Protein AF-A0A382VTR7-F1 (afdb_monomer)

Sequence (165 aa):
LFFISILLITTNLAAFGAEQSARDVGFVNKYMVNTDGRSFEIVIAANFLVSSMTFSANDKMLKFNIETGLEKENITEIIIPRDLIDGEFTVLLDNEETSYKLSSTAKTSVISMMFDGKGKHTLDIVATKYLEIASEKPSGGGCLIATAAFGSEIAPQIQFLREIR

Secondary structure (DSSP, 8-state):
-----------------S---GGGSSEEEEEEEEETTEEEEEEEEESSEEEEEEEETTTTEEEEEEEE--SS-EEEEEEEETTTEEEEEEEEETTEE---EEEE-SSEEEEEEEE---EEEEEEEEEEEE---------S-------------------------

Radius of gyration: 31.74 Å; Cα contacts (8 Å, |Δi|>4): 271; chains: 1; bounding box: 36×53×139 Å

Foldseek 3Di:
DDDDDDDDPPDPPPPPDDDCDLQNADDKDWDWDQDQNDTWIKIKRWNWDFPDWDADLVQQKIKTKTFFDAQFWTKMKIKGFVLFADDDKFKDKQNHTDDWDWDDDPTIIITIDTDGDGGIIMIMIGGPDGNHPPPPPVPPDDDDPPPPPPPDDDDDPPPPDDDDD

Mean predicted aligned error: 14.76 Å

Solvent-accessible surface area (backbone atoms only — not comparable to full-atom values): 10381 Å² total; per-residue (Å²): 139,87,86,82,84,82,82,81,79,78,76,79,73,75,84,83,74,73,81,81,49,35,83,81,59,53,48,76,48,77,45,80,48,75,54,85,95,40,77,43,71,34,39,39,20,16,63,42,49,73,78,46,76,49,78,37,76,92,68,25,26,41,40,33,40,33,40,36,85,40,66,54,78,42,36,36,31,37,42,39,45,41,73,50,43,35,83,56,76,48,42,23,52,74,85,40,82,53,78,70,48,80,47,74,60,100,56,35,39,36,44,36,39,66,47,66,53,60,43,80,47,40,43,36,42,31,32,75,32,56,55,72,69,82,67,79,67,76,72,90,79,77,91,74,81,81,81,77,84,82,83,72,90,81,85,86,90,83,78,94,76,76,87,84,134

Nearest PDB structures (foldseek):
  7u0v-assembly1_A  TM=6.063E-01  e=5.450E-02  Myxoma virus (strain Lausanne)
  6kka-assembly2_B  TM=5.099E-01  e=9.823E+00  Bacillus sp. 41M-1
  7bfi-assembly1_B  TM=3.130E-01  e=1.284E+00  Canis lupus familiaris
  3zha-assembly1_B  TM=3.142E-01  e=4.897E+00  Canis lupus familiaris
  3zha-assembly3_D  TM=3.129E-01  e=4.399E+00  Canis lupus familiaris

Organism: NCBI:txid408172

pLDDT: mean 81.12, std 21.21, range [41.38, 98.75]

Structure (mmCIF, N/CA/C/O backbone):
data_AF-A0A382VTR7-F1
#
_entry.id   AF-A0A382VTR7-F1
#
loop_
_atom_site.group_PDB
_atom_site.id
_atom_site.type_symbol
_atom_site.label_atom_id
_atom_site.label_alt_id
_atom_site.label_comp_id
_atom_site.label_asym_id
_atom_site.label_entity_id
_atom_site.label_seq_id
_atom_site.pdbx_PDB_ins_code
_atom_site.Cartn_x
_atom_site.Cartn_y
_atom_site.Cartn_z
_atom_site.occupancy
_atom_site.B_iso_or_equiv
_atom_site.auth_seq_id
_atom_site.auth_comp_id
_atom_site.auth_asym_id
_atom_site.auth_atom_id
_atom_site.pdbx_PDB_model_num
ATOM 1 N N . LEU A 1 1 ? 18.776 -12.153 70.804 1.00 41.69 1 LEU A N 1
ATOM 2 C CA . LEU A 1 1 ? 18.984 -12.145 69.338 1.00 41.69 1 LEU A CA 1
ATOM 3 C C . LEU A 1 1 ? 17.612 -12.170 68.674 1.00 41.69 1 LEU A C 1
ATOM 5 O O . LEU A 1 1 ? 16.945 -13.189 68.767 1.00 41.69 1 LEU A O 1
ATOM 9 N N . PHE A 1 2 ? 17.161 -11.058 68.095 1.00 41.38 2 PHE A N 1
ATOM 10 C CA . PHE A 1 2 ? 15.902 -10.989 67.343 1.00 41.38 2 PHE A CA 1
ATOM 11 C C . PHE A 1 2 ? 16.259 -10.998 65.851 1.00 41.38 2 PHE A C 1
ATOM 13 O O . PHE A 1 2 ? 16.898 -10.064 65.375 1.00 41.38 2 PHE A O 1
ATOM 20 N N . PHE A 1 3 ? 15.923 -12.073 65.136 1.00 45.38 3 PHE A N 1
ATOM 21 C CA . PHE A 1 3 ? 16.103 -12.158 63.685 1.00 45.38 3 PHE A CA 1
ATOM 22 C C . PHE A 1 3 ? 14.881 -11.532 63.005 1.00 45.38 3 PHE A C 1
ATOM 24 O O . PHE A 1 3 ? 13.780 -12.072 63.080 1.00 45.38 3 PHE A O 1
ATOM 31 N N . ILE A 1 4 ? 15.070 -10.380 62.361 1.00 52.94 4 ILE A N 1
ATOM 32 C CA . ILE A 1 4 ? 14.069 -9.760 61.489 1.00 52.94 4 ILE A CA 1
ATOM 33 C C . ILE A 1 4 ? 14.239 -10.378 60.100 1.00 52.94 4 ILE A C 1
ATOM 35 O O . ILE A 1 4 ? 15.285 -10.227 59.472 1.00 52.94 4 ILE A O 1
ATOM 39 N N . SER A 1 5 ? 13.220 -11.099 59.634 1.00 50.38 5 SER A N 1
ATOM 40 C CA . SER A 1 5 ? 13.144 -11.609 58.265 1.00 50.38 5 SER A CA 1
ATOM 41 C C . SER A 1 5 ? 12.528 -10.524 57.378 1.00 50.38 5 SER A C 1
ATOM 43 O O . SER A 1 5 ? 11.369 -10.157 57.564 1.00 50.38 5 SER A O 1
ATOM 45 N N . ILE A 1 6 ? 13.317 -9.961 56.459 1.00 56.44 6 ILE A N 1
ATOM 46 C CA . ILE A 1 6 ? 12.852 -8.990 55.460 1.00 56.44 6 ILE A CA 1
ATOM 47 C C . ILE A 1 6 ? 12.430 -9.776 54.218 1.00 56.44 6 ILE A C 1
ATOM 49 O O . ILE A 1 6 ? 13.265 -10.349 53.519 1.00 56.44 6 ILE A O 1
ATOM 53 N N . LEU A 1 7 ? 11.122 -9.813 53.961 1.00 48.59 7 LEU A N 1
ATOM 54 C CA . LEU A 1 7 ? 10.535 -10.394 52.759 1.00 48.59 7 LEU A CA 1
ATOM 55 C C . LEU A 1 7 ? 10.681 -9.391 51.603 1.00 48.59 7 LEU A C 1
ATOM 57 O O . LEU A 1 7 ? 10.010 -8.360 51.573 1.00 48.59 7 LEU A O 1
ATOM 61 N N . LEU A 1 8 ? 11.582 -9.681 50.664 1.00 42.59 8 LEU A N 1
ATOM 62 C CA . LEU A 1 8 ? 11.778 -8.895 49.448 1.00 42.59 8 LEU A CA 1
ATOM 63 C C . LEU A 1 8 ? 10.642 -9.217 48.460 1.00 42.59 8 LEU A C 1
ATOM 65 O O . LEU A 1 8 ? 10.633 -10.277 47.837 1.00 42.59 8 LEU A O 1
ATOM 69 N N . ILE A 1 9 ? 9.662 -8.323 48.328 1.00 52.88 9 ILE A N 1
ATOM 70 C CA . ILE A 1 9 ? 8.618 -8.435 47.304 1.00 52.88 9 ILE A CA 1
ATOM 71 C C . ILE A 1 9 ? 9.225 -7.932 45.993 1.00 52.88 9 ILE A C 1
ATOM 73 O O . ILE A 1 9 ? 9.334 -6.729 45.768 1.00 52.88 9 ILE A O 1
ATOM 77 N N . THR A 1 10 ? 9.648 -8.850 45.127 1.00 46.75 10 THR 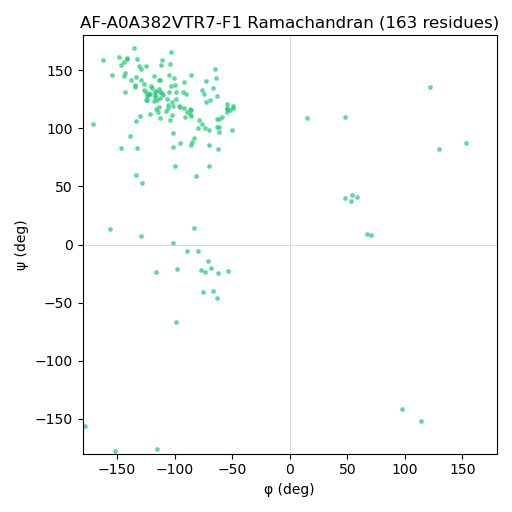A N 1
ATOM 78 C CA . THR A 1 10 ? 10.018 -8.512 43.752 1.00 46.75 10 THR A CA 1
ATOM 79 C C . THR A 1 10 ? 8.730 -8.241 42.983 1.00 46.75 10 THR A C 1
ATOM 81 O O . THR A 1 10 ? 8.024 -9.169 42.583 1.00 46.75 10 THR A O 1
ATOM 84 N N . THR A 1 11 ? 8.380 -6.973 42.790 1.00 49.09 11 THR A N 1
ATOM 85 C CA . THR A 1 11 ? 7.379 -6.613 41.787 1.00 49.09 11 THR A CA 1
ATOM 86 C C . THR A 1 11 ? 7.955 -7.010 40.434 1.00 49.09 11 THR A C 1
ATOM 88 O O . THR A 1 11 ? 8.913 -6.396 39.964 1.00 49.09 11 THR A O 1
ATOM 91 N N . ASN A 1 12 ? 7.407 -8.064 39.831 1.00 44.97 12 ASN A N 1
ATOM 92 C CA . ASN A 1 12 ? 7.598 -8.332 38.414 1.00 44.97 12 ASN A CA 1
ATOM 93 C C . ASN A 1 12 ? 7.013 -7.130 37.673 1.00 44.97 12 ASN A C 1
ATOM 95 O O . ASN A 1 12 ? 5.799 -7.018 37.511 1.00 44.97 12 ASN A O 1
ATOM 99 N N . LEU A 1 13 ? 7.883 -6.190 37.310 1.00 42.09 13 LEU A N 1
ATOM 100 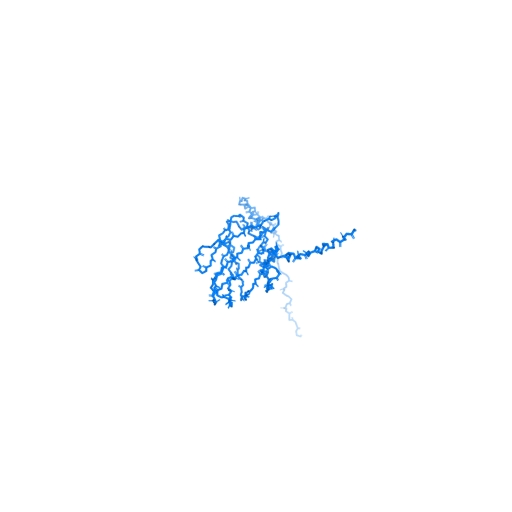C CA . LEU A 1 13 ? 7.562 -5.125 36.383 1.00 42.09 13 LEU A CA 1
ATOM 101 C C . LEU A 1 13 ? 7.249 -5.848 35.077 1.00 42.09 13 LEU A C 1
ATOM 103 O O . LEU A 1 13 ? 8.153 -6.368 34.424 1.00 42.09 13 LEU A O 1
ATOM 107 N N . ALA A 1 14 ? 5.960 -6.005 34.776 1.00 41.97 14 ALA A N 1
ATOM 108 C CA . ALA A 1 14 ? 5.533 -6.568 33.514 1.00 41.97 14 ALA A CA 1
ATOM 109 C C . ALA A 1 14 ? 6.251 -5.769 32.426 1.00 41.97 14 ALA A C 1
ATOM 111 O O . ALA A 1 14 ? 6.084 -4.552 32.332 1.00 41.97 14 ALA A O 1
ATOM 112 N N . ALA A 1 15 ? 7.120 -6.449 31.683 1.00 45.41 15 ALA A N 1
ATOM 113 C CA . ALA A 1 15 ? 7.875 -5.888 30.581 1.00 45.41 15 ALA A CA 1
ATOM 114 C C . ALA A 1 15 ? 6.913 -5.602 29.415 1.00 45.41 15 ALA A C 1
ATOM 116 O O . ALA A 1 15 ? 6.946 -6.259 28.382 1.00 45.41 15 ALA A O 1
ATOM 117 N N . PHE A 1 16 ? 6.011 -4.641 29.600 1.00 48.44 16 PHE A N 1
ATOM 118 C CA . PHE A 1 16 ? 5.237 -4.016 28.539 1.00 48.44 16 PHE A CA 1
ATOM 119 C C . PHE A 1 16 ? 6.094 -2.889 27.973 1.00 48.44 16 PHE A C 1
ATOM 121 O O . PHE A 1 16 ? 6.045 -1.751 28.430 1.00 48.44 16 PHE A O 1
ATOM 128 N N . GLY A 1 17 ? 6.961 -3.248 27.033 1.00 44.38 17 GLY A N 1
ATOM 129 C CA . GLY A 1 17 ? 7.864 -2.303 26.380 1.00 44.38 17 GLY A CA 1
ATOM 130 C C . GLY A 1 17 ? 8.346 -2.748 25.004 1.00 44.38 17 GLY A C 1
ATOM 131 O O . GLY A 1 17 ? 9.296 -2.169 24.490 1.00 44.38 17 GLY A O 1
ATOM 132 N N . ALA A 1 18 ? 7.730 -3.769 24.405 1.00 41.91 18 ALA A N 1
ATOM 133 C CA . ALA A 1 18 ? 7.912 -4.026 22.984 1.00 41.91 18 ALA A CA 1
ATOM 134 C C . ALA A 1 18 ? 6.843 -3.215 22.246 1.00 41.91 18 ALA A C 1
ATOM 136 O O . ALA A 1 18 ? 5.655 -3.467 22.443 1.00 41.91 18 ALA A O 1
ATOM 137 N N . GLU A 1 19 ? 7.251 -2.216 21.454 1.00 47.41 19 GLU A N 1
ATOM 138 C CA . GLU A 1 19 ? 6.356 -1.604 20.469 1.00 47.41 19 GLU A CA 1
ATOM 139 C C . GLU A 1 19 ? 5.708 -2.744 19.674 1.00 47.41 19 GLU A C 1
ATOM 141 O O . GLU A 1 19 ? 6.406 -3.548 19.053 1.00 47.41 19 GLU A O 1
ATOM 146 N N . GLN A 1 20 ? 4.383 -2.862 19.751 1.00 45.34 20 GLN A N 1
ATOM 147 C CA . GLN A 1 20 ? 3.645 -3.842 18.967 1.00 45.34 20 GLN A CA 1
ATOM 148 C C . GLN A 1 20 ? 3.892 -3.513 17.491 1.00 45.34 20 GLN A C 1
ATOM 150 O O . GLN A 1 20 ? 3.433 -2.490 16.984 1.00 45.34 20 GLN A O 1
ATOM 155 N N . SER A 1 21 ? 4.680 -4.341 16.804 1.00 51.53 21 SER A N 1
ATOM 156 C CA . SER A 1 21 ? 4.840 -4.226 15.356 1.00 51.53 21 SER A CA 1
ATOM 157 C C . SER A 1 21 ? 3.487 -4.500 14.707 1.00 51.53 21 SER A C 1
ATOM 159 O O . SER A 1 21 ? 2.766 -5.397 15.146 1.00 51.53 21 SER A O 1
ATOM 161 N N . ALA A 1 22 ? 3.158 -3.794 13.621 1.00 52.81 22 ALA A N 1
ATOM 162 C CA . ALA A 1 22 ? 1.954 -4.071 12.833 1.00 52.81 22 ALA A CA 1
ATOM 163 C C . ALA A 1 22 ? 1.871 -5.551 12.381 1.00 52.81 22 ALA A C 1
ATOM 165 O O . ALA A 1 22 ? 0.787 -6.078 12.135 1.00 52.81 22 ALA A O 1
ATOM 166 N N . ARG A 1 23 ? 3.021 -6.245 12.316 1.00 51.09 23 ARG A N 1
ATOM 167 C CA . ARG A 1 23 ? 3.120 -7.683 12.017 1.00 51.09 23 ARG A CA 1
ATOM 168 C C . ARG A 1 23 ? 2.568 -8.598 13.108 1.00 51.09 23 ARG A C 1
ATOM 170 O O . ARG A 1 23 ? 2.261 -9.743 12.801 1.00 51.09 23 ARG A O 1
ATOM 177 N N . ASP A 1 24 ? 2.446 -8.106 14.337 1.00 59.59 24 ASP A N 1
ATOM 178 C CA . ASP A 1 24 ? 2.006 -8.867 15.514 1.00 59.59 24 ASP A CA 1
ATOM 179 C C . ASP A 1 24 ? 0.532 -8.588 15.885 1.00 59.59 24 ASP A C 1
ATOM 181 O O . ASP A 1 24 ? 0.028 -9.125 16.870 1.00 59.59 24 ASP A O 1
ATOM 185 N N . VAL A 1 25 ? -0.175 -7.741 15.114 1.00 54.75 25 VAL A N 1
ATOM 186 C CA . VAL A 1 25 ? -1.490 -7.174 15.499 1.00 54.75 25 VAL A CA 1
ATOM 187 C C . VAL A 1 25 ? -2.614 -7.306 14.460 1.00 54.75 25 VAL A C 1
ATOM 189 O O . VAL A 1 25 ? -3.687 -6.746 14.687 1.00 54.75 25 VAL A O 1
ATOM 192 N N . GLY A 1 26 ? -2.453 -8.026 13.337 1.00 70.06 26 GLY A N 1
ATOM 193 C CA . GLY A 1 26 ? -3.554 -8.067 12.360 1.00 70.06 26 GLY A CA 1
ATOM 194 C C . GLY A 1 26 ? -3.429 -8.922 11.094 1.00 70.06 26 GLY A C 1
ATOM 195 O O . GLY A 1 26 ? -2.729 -9.932 11.045 1.00 70.06 26 GLY A O 1
ATOM 196 N N . PHE A 1 27 ? -4.198 -8.521 10.076 1.00 86.06 27 PHE A N 1
ATOM 197 C CA . PHE A 1 27 ? -4.306 -9.151 8.762 1.00 86.06 27 PHE A CA 1
ATOM 198 C C . PHE A 1 27 ? -3.063 -8.866 7.920 1.00 86.06 27 PHE A C 1
ATOM 200 O O . PHE A 1 27 ? -2.681 -7.711 7.731 1.00 86.06 27 PHE A O 1
ATOM 207 N N . VAL A 1 28 ? -2.473 -9.915 7.348 1.00 94.62 28 VAL A N 1
ATOM 208 C CA . VAL A 1 28 ? -1.363 -9.798 6.396 1.00 94.62 28 VAL A CA 1
ATOM 209 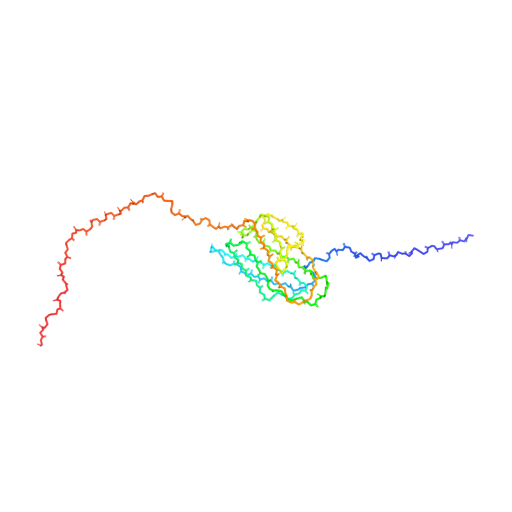C C . VAL A 1 28 ? -1.881 -10.085 4.992 1.00 94.62 28 VAL A C 1
ATOM 211 O O . VAL A 1 28 ? -2.321 -11.198 4.708 1.00 94.62 28 VAL A O 1
ATOM 214 N N . ASN A 1 29 ? -1.798 -9.096 4.106 1.00 94.81 29 ASN A N 1
ATOM 215 C CA . ASN A 1 29 ? -2.159 -9.226 2.698 1.00 94.81 29 ASN A CA 1
ATOM 216 C C . ASN A 1 29 ? -0.908 -9.098 1.824 1.00 94.81 29 ASN A C 1
ATOM 218 O O . ASN A 1 29 ? -0.012 -8.297 2.099 1.00 94.81 29 ASN A O 1
ATOM 222 N N . LYS A 1 30 ? -0.854 -9.904 0.764 1.00 97.50 30 LYS A N 1
ATOM 223 C CA . LYS A 1 30 ? 0.233 -9.934 -0.217 1.00 97.50 30 LYS A CA 1
ATOM 224 C C . LYS A 1 30 ? -0.340 -9.632 -1.591 1.00 97.50 30 LYS A C 1
ATOM 226 O O . LYS A 1 30 ? -1.306 -10.273 -2.002 1.00 97.50 30 LYS A O 1
ATOM 231 N N . TYR A 1 31 ? 0.269 -8.695 -2.303 1.00 97.75 31 TYR A N 1
ATOM 232 C CA . TYR A 1 31 ? -0.147 -8.298 -3.643 1.00 97.75 31 TYR A CA 1
ATOM 233 C C . TYR A 1 31 ? 1.022 -8.413 -4.610 1.00 97.75 31 TYR A C 1
ATOM 235 O O . TYR A 1 31 ? 2.111 -7.912 -4.342 1.00 97.75 31 TYR A O 1
ATOM 243 N N . MET A 1 32 ? 0.787 -9.061 -5.748 1.00 97.62 32 MET A N 1
ATOM 244 C CA . MET A 1 32 ? 1.781 -9.162 -6.811 1.00 97.62 32 MET A CA 1
ATOM 245 C C . MET A 1 32 ? 1.604 -8.010 -7.796 1.00 97.62 32 MET A C 1
ATOM 247 O O . MET A 1 32 ? 0.574 -7.909 -8.462 1.00 97.62 32 MET A O 1
ATOM 251 N N . VAL A 1 33 ? 2.625 -7.168 -7.916 1.00 97.31 33 VAL A N 1
ATOM 252 C CA . VAL A 1 33 ? 2.732 -6.146 -8.959 1.00 97.31 33 VAL A CA 1
ATOM 253 C C . VAL A 1 33 ? 3.569 -6.717 -10.096 1.00 97.31 33 VAL A C 1
ATOM 255 O O . VAL A 1 33 ? 4.736 -7.046 -9.901 1.00 97.31 33 VAL A O 1
ATOM 258 N N . ASN A 1 34 ? 2.971 -6.837 -11.281 1.00 94.94 34 ASN A N 1
ATOM 259 C CA . ASN A 1 34 ? 3.653 -7.302 -12.485 1.00 94.94 34 ASN A CA 1
ATOM 260 C C . ASN A 1 34 ? 3.855 -6.122 -13.433 1.00 94.94 34 ASN A C 1
ATOM 262 O O . ASN A 1 34 ? 2.879 -5.559 -13.925 1.00 94.94 34 ASN A O 1
ATOM 266 N N . THR A 1 35 ? 5.105 -5.745 -13.673 1.00 92.69 35 THR A N 1
ATOM 267 C CA . THR A 1 35 ? 5.461 -4.608 -14.528 1.00 92.69 35 THR A CA 1
ATOM 268 C C . THR A 1 35 ? 6.854 -4.811 -15.110 1.00 92.69 35 THR A C 1
ATOM 270 O O . THR A 1 35 ? 7.708 -5.435 -14.477 1.00 92.69 35 THR A O 1
ATOM 273 N N . ASP A 1 36 ? 7.073 -4.348 -16.338 1.00 89.88 36 ASP A N 1
ATOM 274 C CA . ASP A 1 36 ? 8.327 -4.520 -17.085 1.00 89.88 36 ASP A CA 1
ATOM 275 C C . ASP A 1 36 ? 8.856 -5.965 -17.080 1.00 89.88 36 ASP A C 1
ATOM 277 O O . ASP A 1 36 ? 10.043 -6.212 -16.893 1.00 89.88 36 ASP A O 1
ATOM 281 N N . GLY A 1 37 ? 7.966 -6.954 -17.203 1.00 89.25 37 GLY A N 1
ATOM 282 C CA . GLY A 1 37 ? 8.344 -8.373 -17.187 1.00 89.25 37 GLY A CA 1
ATOM 283 C C . GLY A 1 37 ? 8.880 -8.897 -15.845 1.00 89.25 37 GLY A C 1
ATOM 284 O O . GLY A 1 37 ? 9.353 -10.031 -15.789 1.00 89.25 37 GLY A O 1
ATOM 285 N N . ARG A 1 38 ? 8.804 -8.111 -14.764 1.00 92.56 38 ARG A N 1
ATOM 286 C CA . ARG A 1 38 ? 9.150 -8.507 -13.390 1.00 92.56 38 ARG A CA 1
ATOM 287 C C . ARG A 1 38 ? 7.908 -8.590 -12.513 1.00 92.56 38 ARG A C 1
ATOM 289 O O . ARG A 1 38 ? 6.887 -7.962 -12.788 1.00 92.56 38 ARG A O 1
ATOM 296 N N . SER A 1 39 ? 8.039 -9.345 -11.428 1.00 95.50 39 SER A N 1
ATOM 297 C CA . SER A 1 39 ? 7.007 -9.525 -10.412 1.00 95.50 39 SER A CA 1
ATOM 298 C C . SER A 1 39 ? 7.543 -9.099 -9.052 1.00 95.50 39 SER A C 1
ATOM 300 O O . SER A 1 39 ? 8.607 -9.553 -8.629 1.00 95.50 39 SER A O 1
ATOM 302 N N . PHE A 1 40 ? 6.788 -8.259 -8.356 1.00 97.38 40 PHE A N 1
ATOM 303 C CA . PHE A 1 40 ? 7.145 -7.710 -7.053 1.00 97.38 40 PHE A CA 1
ATOM 304 C C . PHE A 1 40 ? 6.050 -8.030 -6.045 1.00 97.38 40 PHE A C 1
ATOM 306 O O . PHE A 1 40 ? 4.882 -7.740 -6.295 1.00 97.38 40 PHE A O 1
ATOM 313 N N . GLU A 1 41 ? 6.419 -8.621 -4.910 1.00 98.19 41 GLU A N 1
ATOM 314 C CA . GLU A 1 41 ? 5.487 -8.845 -3.804 1.00 98.19 41 GLU A CA 1
ATOM 315 C C . GLU A 1 41 ? 5.456 -7.598 -2.910 1.00 98.19 41 GLU A C 1
ATOM 317 O O . GLU A 1 41 ? 6.463 -7.234 -2.301 1.00 98.19 41 GLU A O 1
ATOM 322 N N . ILE A 1 42 ? 4.294 -6.956 -2.831 1.00 98.31 42 ILE A N 1
ATOM 323 C CA . ILE A 1 42 ? 3.976 -5.932 -1.837 1.00 98.31 42 ILE A CA 1
ATOM 324 C C . ILE A 1 42 ? 3.299 -6.624 -0.663 1.00 98.31 42 ILE A C 1
ATOM 326 O O . ILE A 1 42 ? 2.352 -7.390 -0.856 1.00 98.31 42 ILE A O 1
ATOM 330 N N . VAL A 1 43 ? 3.757 -6.344 0.552 1.00 98.00 43 VAL A N 1
ATOM 331 C CA . VAL A 1 43 ? 3.166 -6.907 1.771 1.00 98.00 43 VAL A CA 1
ATOM 332 C C . VAL A 1 43 ? 2.610 -5.774 2.611 1.00 98.00 43 VAL A C 1
ATOM 334 O O . VAL A 1 43 ? 3.316 -4.805 2.870 1.00 98.00 43 VAL A O 1
ATOM 337 N N . ILE A 1 44 ? 1.372 -5.910 3.067 1.00 97.50 44 ILE A N 1
ATOM 338 C CA . ILE A 1 44 ? 0.746 -4.991 4.017 1.00 97.50 44 ILE A CA 1
ATOM 339 C C . ILE A 1 44 ? 0.241 -5.785 5.220 1.00 97.50 44 ILE A C 1
ATOM 341 O O . ILE A 1 44 ? -0.503 -6.755 5.063 1.00 97.50 44 ILE A O 1
ATOM 345 N N . ALA A 1 45 ? 0.681 -5.394 6.411 1.00 96.69 45 ALA A N 1
ATOM 346 C CA . ALA A 1 45 ? 0.228 -5.933 7.687 1.00 96.69 45 ALA A CA 1
ATOM 347 C C . ALA A 1 45 ? -0.523 -4.831 8.437 1.00 96.69 45 ALA A C 1
ATOM 349 O O . ALA A 1 45 ? 0.065 -3.792 8.729 1.00 96.69 45 ALA A O 1
ATOM 350 N N . ALA A 1 46 ? -1.809 -5.039 8.719 1.00 96.12 46 ALA A N 1
ATOM 351 C CA . ALA A 1 46 ? -2.670 -4.018 9.310 1.00 96.12 46 ALA A CA 1
ATOM 352 C C . ALA A 1 46 ? -3.727 -4.615 10.243 1.00 96.12 46 ALA A C 1
ATOM 354 O O . ALA A 1 46 ? -4.172 -5.745 10.048 1.00 96.12 46 ALA A O 1
ATOM 355 N N . ASN A 1 47 ? -4.205 -3.838 11.215 1.00 95.38 47 ASN A N 1
ATOM 356 C CA . ASN A 1 47 ? -5.328 -4.231 12.083 1.00 95.38 47 ASN A CA 1
ATOM 357 C C . ASN A 1 47 ? -6.719 -3.973 11.456 1.00 95.38 47 ASN A C 1
ATOM 359 O O . ASN A 1 47 ? -7.736 -4.033 12.145 1.00 95.38 47 ASN A O 1
ATOM 363 N N . PHE A 1 48 ? -6.773 -3.718 10.148 1.00 95.75 48 PHE A N 1
ATOM 364 C CA . PHE A 1 48 ? -7.984 -3.444 9.374 1.00 95.75 48 PHE A CA 1
ATOM 365 C C . PHE A 1 48 ? -8.006 -4.219 8.050 1.00 95.75 48 PHE A C 1
ATOM 367 O O . PHE A 1 48 ? -7.012 -4.824 7.641 1.00 95.75 48 PHE A O 1
ATOM 374 N N . LEU A 1 49 ? -9.155 -4.216 7.369 1.00 96.31 49 LEU A N 1
ATOM 375 C CA . LEU A 1 49 ? -9.325 -4.915 6.098 1.00 96.31 49 LEU A CA 1
ATOM 376 C C . LEU A 1 49 ? -8.661 -4.129 4.961 1.00 96.31 49 LEU A C 1
ATOM 378 O O . LEU A 1 49 ? -8.908 -2.936 4.794 1.00 96.31 49 LEU A O 1
ATOM 382 N N . VAL A 1 50 ? -7.892 -4.818 4.117 1.00 97.12 50 VAL A N 1
ATOM 383 C CA . VAL A 1 50 ? -7.395 -4.273 2.848 1.00 97.12 50 VAL A CA 1
ATOM 384 C C . VAL A 1 50 ? -8.216 -4.886 1.718 1.00 97.12 50 VAL A C 1
ATOM 386 O O . VAL A 1 50 ? -8.088 -6.068 1.410 1.00 97.12 50 VAL A O 1
ATOM 389 N N . SER A 1 51 ? -9.097 -4.089 1.118 1.00 96.56 51 SER A N 1
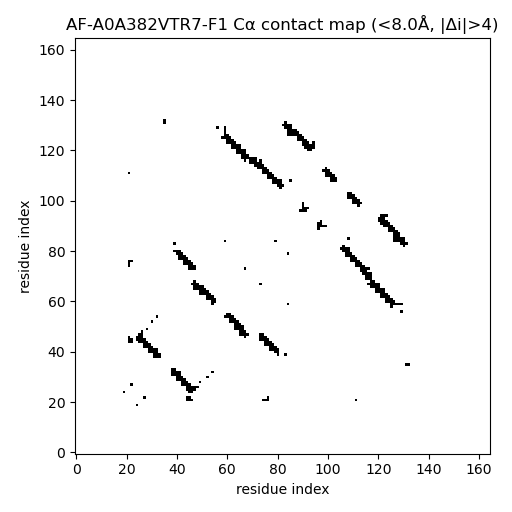ATOM 390 C CA . SER A 1 51 ? -10.033 -4.559 0.090 1.00 96.56 51 SER A CA 1
ATOM 391 C C . SER A 1 51 ? -9.342 -4.792 -1.253 1.00 96.56 51 SER A C 1
ATOM 393 O O . SER A 1 51 ? -9.633 -5.764 -1.946 1.00 96.56 51 SER A O 1
ATOM 395 N N . SER A 1 52 ? -8.425 -3.904 -1.641 1.00 97.38 52 SER A N 1
ATOM 396 C CA . SER A 1 52 ? -7.682 -4.019 -2.899 1.00 97.38 52 SER A CA 1
ATOM 397 C C . SER A 1 52 ? -6.424 -3.161 -2.894 1.00 97.38 52 SER A C 1
ATOM 399 O O . SER A 1 52 ? -6.376 -2.144 -2.203 1.00 97.38 52 SER A O 1
ATOM 401 N N . MET A 1 53 ? -5.470 -3.508 -3.756 1.00 97.94 53 MET A N 1
ATOM 402 C CA . MET A 1 53 ? -4.307 -2.686 -4.081 1.00 97.94 53 MET A CA 1
ATOM 403 C C . MET A 1 53 ? -4.175 -2.547 -5.601 1.00 97.94 53 MET A C 1
ATOM 405 O O . MET A 1 53 ? -4.388 -3.510 -6.339 1.00 97.94 53 MET A O 1
ATOM 409 N N . THR A 1 54 ? -3.787 -1.362 -6.061 1.00 98.25 54 THR A N 1
ATOM 410 C CA . THR A 1 54 ? -3.395 -1.084 -7.448 1.00 98.25 54 THR A CA 1
ATOM 411 C C . THR A 1 54 ? -2.046 -0.375 -7.493 1.00 98.25 54 THR A C 1
ATOM 413 O O . THR A 1 54 ? -1.716 0.375 -6.577 1.00 98.25 54 THR A O 1
ATOM 416 N N . PHE A 1 55 ? -1.293 -0.572 -8.574 1.00 98.31 55 PHE A N 1
ATOM 417 C CA . PHE A 1 55 ? -0.029 0.117 -8.834 1.00 98.31 55 PHE A CA 1
ATOM 418 C C . PHE A 1 55 ? -0.113 0.919 -10.139 1.00 98.31 55 PHE A C 1
ATOM 420 O O . PHE A 1 55 ? -0.584 0.392 -11.148 1.00 98.31 55 PHE A O 1
ATOM 427 N N . SER A 1 56 ? 0.369 2.164 -10.126 1.00 96.94 56 SER A N 1
ATOM 428 C CA . SER A 1 56 ? 0.555 3.012 -11.309 1.00 96.94 56 SER A CA 1
ATOM 429 C C . SER A 1 56 ? 2.041 3.309 -11.490 1.00 96.94 56 SER A C 1
ATOM 431 O O . SER A 1 56 ? 2.648 3.969 -10.648 1.00 96.94 56 SER A O 1
ATOM 433 N N . ALA A 1 57 ? 2.625 2.848 -12.599 1.00 94.81 57 ALA A N 1
ATOM 434 C CA . ALA A 1 57 ? 4.009 3.155 -12.963 1.00 94.81 57 ALA A CA 1
ATOM 435 C C . ALA A 1 57 ? 4.204 4.647 -13.288 1.00 94.81 57 ALA A C 1
ATOM 437 O O . ALA A 1 57 ? 5.185 5.250 -12.860 1.00 94.81 57 ALA A O 1
ATOM 438 N N . ASN A 1 58 ? 3.232 5.255 -13.981 1.00 94.62 58 ASN A N 1
ATOM 439 C CA . ASN A 1 58 ? 3.274 6.665 -14.380 1.00 94.62 58 ASN A CA 1
ATOM 440 C C . ASN A 1 58 ? 3.292 7.597 -13.165 1.00 94.62 58 ASN A C 1
ATOM 442 O O . ASN A 1 58 ? 4.106 8.516 -13.092 1.00 94.62 58 ASN A O 1
ATOM 446 N N . ASP A 1 59 ? 2.418 7.315 -12.198 1.00 96.81 59 ASP A N 1
ATOM 447 C CA . ASP A 1 59 ? 2.283 8.117 -10.980 1.00 96.81 59 ASP A CA 1
ATOM 448 C C . ASP A 1 59 ? 3.214 7.633 -9.864 1.00 96.81 59 ASP A C 1
ATOM 450 O O . ASP A 1 59 ? 3.297 8.262 -8.813 1.00 96.81 59 ASP A O 1
ATOM 454 N N . LYS A 1 60 ? 3.915 6.511 -10.085 1.00 97.75 60 LYS A N 1
ATOM 455 C CA . LYS A 1 60 ? 4.828 5.871 -9.125 1.00 97.75 60 LYS A CA 1
ATOM 456 C C . LYS A 1 60 ? 4.128 5.594 -7.794 1.00 97.75 60 LYS A C 1
ATOM 458 O O . LYS A 1 60 ? 4.675 5.842 -6.718 1.00 97.75 60 LYS A O 1
ATOM 463 N N . MET A 1 61 ? 2.891 5.115 -7.889 1.00 98.25 61 MET A N 1
ATOM 464 C CA . MET A 1 61 ? 1.935 5.121 -6.789 1.00 98.25 61 MET A CA 1
ATOM 465 C C . MET A 1 61 ? 1.363 3.731 -6.529 1.00 98.25 61 MET A C 1
ATOM 467 O O . MET A 1 61 ? 0.898 3.056 -7.451 1.00 98.25 61 MET A O 1
ATOM 471 N N . LEU A 1 62 ? 1.339 3.336 -5.259 1.00 98.62 62 LEU A N 1
ATOM 472 C CA . LEU A 1 62 ? 0.511 2.243 -4.757 1.00 98.62 62 LEU A CA 1
ATOM 473 C C . LEU A 1 62 ? -0.744 2.842 -4.123 1.00 98.62 62 LEU A C 1
ATOM 475 O O 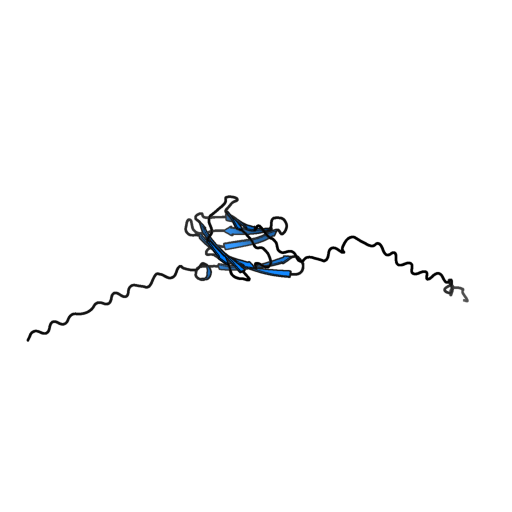. LEU A 1 62 ? -0.633 3.663 -3.221 1.00 98.62 62 LEU A O 1
ATOM 479 N N . LYS A 1 63 ? -1.922 2.412 -4.569 1.00 98.75 63 LYS A N 1
ATOM 480 C CA . LYS A 1 63 ? -3.214 2.812 -3.999 1.00 98.75 63 LYS A CA 1
ATOM 481 C C . LYS A 1 63 ? -3.867 1.617 -3.330 1.00 98.75 63 LYS A C 1
ATOM 483 O O . LYS A 1 63 ? -4.062 0.583 -3.972 1.00 98.75 63 LYS A O 1
ATOM 488 N N . PHE A 1 64 ? -4.231 1.772 -2.065 1.00 98.69 64 PHE A N 1
ATOM 489 C CA . PHE A 1 64 ? -4.930 0.776 -1.265 1.00 98.69 64 PHE A CA 1
ATOM 490 C C . PHE A 1 64 ? -6.338 1.274 -0.939 1.00 98.69 64 PHE A C 1
ATOM 492 O O . PHE A 1 64 ? -6.513 2.386 -0.449 1.00 98.69 64 PHE A O 1
ATOM 499 N N . ASN A 1 65 ? -7.343 0.430 -1.166 1.00 98.62 65 ASN A N 1
ATOM 500 C CA . ASN A 1 65 ? -8.686 0.650 -0.632 1.00 98.62 65 ASN A CA 1
ATOM 501 C C . ASN A 1 65 ? -8.808 -0.158 0.659 1.00 98.62 65 ASN A C 1
ATOM 503 O O . ASN A 1 65 ? -8.659 -1.384 0.625 1.00 98.62 65 ASN A O 1
ATOM 507 N N . ILE A 1 66 ? -9.059 0.511 1.781 1.00 98.25 66 ILE A N 1
ATOM 508 C CA . ILE A 1 66 ? -9.052 -0.096 3.117 1.00 98.25 66 ILE A CA 1
ATOM 509 C C . ILE A 1 66 ? -10.383 0.152 3.828 1.00 98.25 66 ILE A C 1
ATOM 511 O O . ILE A 1 66 ? -11.081 1.123 3.537 1.00 98.25 66 ILE A O 1
ATOM 515 N N . GLU A 1 67 ? -10.743 -0.736 4.750 1.00 97.94 67 GLU A N 1
ATOM 516 C CA . GLU A 1 67 ? -11.924 -0.591 5.600 1.00 97.94 67 GLU A CA 1
ATOM 517 C C . GLU A 1 67 ? -11.541 -0.816 7.065 1.00 97.94 67 GLU A C 1
ATOM 519 O O . GLU A 1 67 ? -11.188 -1.927 7.474 1.00 97.94 67 GLU A O 1
ATOM 524 N N . THR A 1 68 ? -11.574 0.262 7.847 1.00 97.06 68 THR A N 1
ATOM 525 C CA . THR A 1 68 ? -11.206 0.294 9.262 1.00 97.06 68 THR A CA 1
ATOM 526 C C . THR A 1 68 ? -12.416 0.051 10.154 1.00 97.06 68 THR A C 1
ATOM 528 O O . THR A 1 68 ? -13.523 0.536 9.910 1.00 97.06 68 THR A O 1
ATOM 531 N N . GLY A 1 69 ? -12.204 -0.723 11.220 1.00 93.88 69 GLY A N 1
ATOM 532 C CA . GLY A 1 69 ? -13.232 -1.014 12.221 1.00 93.88 69 GLY A CA 1
ATOM 533 C C . GLY A 1 69 ? -13.148 -0.140 13.474 1.00 93.88 69 GLY A C 1
ATOM 534 O O . GLY A 1 69 ? -14.148 -0.021 14.189 1.00 93.88 69 GLY A O 1
ATOM 535 N N . LEU A 1 70 ? -11.977 0.449 13.739 1.00 93.81 70 LEU A N 1
ATOM 536 C CA . LEU A 1 70 ? -11.673 1.205 14.950 1.00 93.81 70 LEU A CA 1
ATOM 537 C C . LEU A 1 70 ? -11.766 2.709 14.688 1.00 93.81 70 LEU A C 1
ATOM 539 O O . LEU A 1 70 ? -11.359 3.191 13.637 1.00 93.81 70 LEU A O 1
ATOM 543 N N . GLU A 1 71 ? -12.265 3.454 15.674 1.00 96.19 71 GLU A N 1
ATOM 544 C CA . GLU A 1 71 ? -12.285 4.923 15.627 1.00 96.19 71 GLU A CA 1
ATOM 545 C C . GLU A 1 71 ? -10.893 5.530 15.833 1.00 96.19 71 GLU A C 1
ATOM 547 O O . GLU A 1 71 ? -10.648 6.659 15.421 1.00 96.19 71 GLU A O 1
ATOM 552 N N . LYS A 1 72 ? -9.989 4.796 16.488 1.00 94.19 72 LYS A N 1
ATOM 553 C CA . LYS A 1 72 ? -8.633 5.237 16.808 1.00 94.19 72 LYS A CA 1
ATOM 554 C C . LYS A 1 72 ? -7.633 4.109 16.645 1.00 94.19 72 LYS A C 1
ATOM 556 O O . LYS A 1 72 ? -8.021 2.943 16.712 1.00 94.19 72 LYS A O 1
ATOM 561 N N . GLU A 1 73 ? -6.362 4.473 16.512 1.00 94.25 73 GLU A N 1
ATOM 562 C CA . GLU A 1 73 ? -5.238 3.527 16.533 1.00 94.25 73 GLU A CA 1
ATOM 563 C C . GLU A 1 73 ? -5.344 2.448 15.435 1.00 94.25 73 GLU A C 1
ATOM 565 O O . GLU A 1 73 ? -5.042 1.268 15.640 1.00 94.25 73 GLU A O 1
ATOM 570 N N . ASN A 1 74 ? -5.758 2.842 14.229 1.00 95.81 74 ASN A N 1
ATOM 571 C CA . ASN A 1 74 ? -5.596 1.994 13.052 1.00 95.81 74 ASN A CA 1
ATOM 572 C C . ASN A 1 74 ? -4.113 1.992 12.673 1.00 95.81 74 ASN A C 1
ATOM 574 O O . ASN A 1 74 ? -3.530 3.051 12.447 1.00 95.81 74 ASN A O 1
ATOM 578 N N . ILE A 1 75 ? -3.492 0.815 12.626 1.00 95.69 75 ILE A N 1
ATOM 579 C CA . ILE A 1 75 ? -2.045 0.648 12.446 1.00 95.69 75 ILE A CA 1
ATOM 580 C C . ILE A 1 75 ? -1.801 -0.178 11.190 1.00 95.69 75 ILE A C 1
ATOM 582 O O . ILE A 1 75 ? -2.444 -1.210 10.986 1.00 95.69 75 ILE A O 1
ATOM 586 N N . THR A 1 76 ? -0.832 0.243 10.377 1.00 96.38 76 THR A N 1
ATOM 587 C CA . THR A 1 76 ? -0.365 -0.542 9.231 1.00 96.38 76 THR A CA 1
ATOM 588 C C . THR A 1 76 ? 1.138 -0.420 9.012 1.00 96.38 76 THR A C 1
ATOM 590 O O . THR A 1 76 ? 1.743 0.627 9.254 1.00 96.38 76 THR A O 1
ATOM 593 N N . GLU A 1 77 ? 1.734 -1.504 8.524 1.00 97.50 77 GLU A N 1
ATOM 594 C CA . GLU A 1 77 ? 3.091 -1.573 7.994 1.00 97.50 77 GLU A CA 1
ATOM 595 C C . GLU A 1 77 ? 3.048 -2.099 6.557 1.00 97.50 77 GLU A C 1
ATOM 597 O O . GLU A 1 77 ? 2.463 -3.149 6.283 1.00 97.50 77 GLU A O 1
ATOM 602 N N . ILE A 1 78 ? 3.688 -1.379 5.640 1.00 97.88 78 ILE A N 1
ATOM 603 C CA . ILE A 1 78 ? 3.743 -1.700 4.214 1.00 97.88 78 ILE A CA 1
ATOM 604 C C . ILE A 1 78 ? 5.199 -1.937 3.828 1.00 97.88 78 ILE A C 1
ATOM 606 O O . ILE A 1 78 ? 6.048 -1.068 4.015 1.00 97.88 78 ILE A O 1
ATOM 610 N N . ILE A 1 79 ? 5.484 -3.108 3.266 1.00 98.00 79 ILE A N 1
ATOM 611 C CA . ILE A 1 79 ? 6.795 -3.492 2.744 1.00 98.00 79 ILE A CA 1
ATOM 612 C C . ILE A 1 79 ? 6.766 -3.372 1.225 1.00 98.00 79 ILE A C 1
ATOM 614 O O . ILE A 1 79 ? 5.969 -4.029 0.551 1.00 98.00 79 ILE A O 1
ATOM 618 N N . ILE A 1 80 ? 7.682 -2.570 0.697 1.00 98.50 80 ILE A N 1
ATOM 619 C CA . ILE A 1 80 ? 7.781 -2.243 -0.721 1.00 98.50 80 ILE A CA 1
ATOM 620 C C . ILE A 1 80 ? 9.190 -2.606 -1.208 1.00 98.50 80 ILE A C 1
ATOM 622 O O . ILE A 1 80 ? 10.172 -2.124 -0.634 1.00 98.50 80 ILE A O 1
ATOM 626 N N . PRO A 1 81 ? 9.341 -3.442 -2.250 1.00 98.12 81 PRO A N 1
ATOM 627 C CA . PRO A 1 81 ? 10.632 -3.683 -2.884 1.00 98.12 81 PRO A CA 1
ATOM 628 C C . PRO A 1 81 ? 11.191 -2.401 -3.508 1.00 98.12 81 PRO A C 1
ATOM 630 O O . PRO A 1 81 ? 10.532 -1.763 -4.329 1.00 98.12 81 PRO A O 1
ATOM 633 N N . ARG A 1 82 ? 12.436 -2.0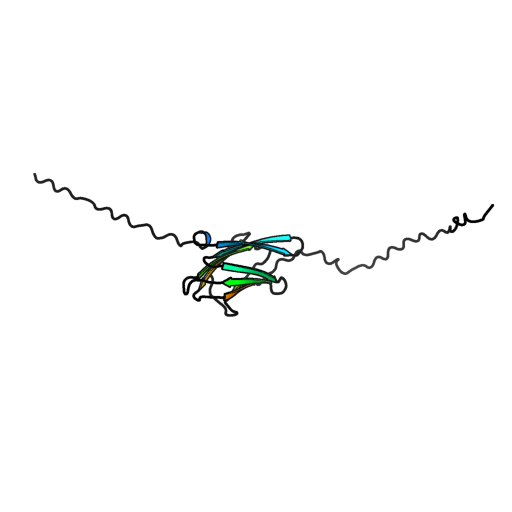53 -3.168 1.00 96.56 82 ARG A N 1
ATOM 634 C CA . ARG A 1 82 ? 13.120 -0.857 -3.694 1.00 96.56 82 ARG A CA 1
ATOM 635 C C . ARG A 1 82 ? 13.500 -0.978 -5.166 1.00 96.56 82 ARG A C 1
ATOM 637 O O . ARG A 1 82 ? 13.773 0.025 -5.804 1.00 96.56 82 ARG A O 1
ATOM 644 N N . ASP A 1 83 ? 13.458 -2.192 -5.711 1.00 95.38 83 ASP A N 1
ATOM 645 C CA . ASP A 1 83 ? 13.635 -2.455 -7.143 1.00 95.38 83 ASP A CA 1
ATOM 646 C C . ASP A 1 83 ? 12.358 -2.189 -7.969 1.00 95.38 83 ASP A C 1
ATOM 648 O O . ASP A 1 83 ? 12.400 -2.311 -9.197 1.00 95.38 83 ASP A O 1
ATOM 652 N N . LEU A 1 84 ? 11.235 -1.865 -7.306 1.00 96.94 84 LEU A N 1
ATOM 653 C CA . LEU A 1 84 ? 9.988 -1.406 -7.925 1.00 96.94 84 LEU A CA 1
ATOM 654 C C . LEU A 1 84 ? 9.901 0.122 -7.846 1.00 96.94 84 LEU A C 1
ATOM 656 O O . LEU A 1 84 ? 9.970 0.796 -8.868 1.00 96.94 84 LEU A O 1
ATOM 660 N N . ILE A 1 85 ? 9.777 0.667 -6.634 1.00 97.69 85 ILE A N 1
ATOM 661 C CA . ILE A 1 85 ? 9.733 2.110 -6.370 1.00 97.69 85 ILE A CA 1
ATOM 662 C C . ILE A 1 85 ? 10.661 2.464 -5.206 1.00 97.69 85 ILE A C 1
ATOM 664 O O . ILE A 1 85 ? 10.799 1.697 -4.253 1.00 97.69 85 ILE A O 1
ATOM 668 N N . ASP A 1 86 ? 11.304 3.626 -5.283 1.00 96.69 86 ASP A N 1
ATOM 669 C CA . ASP A 1 86 ? 12.285 4.090 -4.297 1.00 96.69 86 ASP A CA 1
ATOM 670 C C . ASP A 1 86 ? 12.327 5.627 -4.233 1.00 96.69 86 ASP A C 1
ATOM 672 O O . ASP A 1 86 ? 11.614 6.329 -4.953 1.00 96.69 86 ASP A O 1
ATOM 676 N N . GLY A 1 87 ? 13.220 6.157 -3.401 1.00 95.25 87 GLY A N 1
ATOM 677 C CA . GLY A 1 87 ? 13.428 7.583 -3.210 1.00 95.25 87 GLY A CA 1
ATOM 678 C C . GLY A 1 87 ? 12.675 8.093 -1.991 1.00 95.25 87 GLY A C 1
ATOM 679 O O . GLY A 1 87 ? 12.641 7.436 -0.954 1.00 95.25 87 GLY A O 1
ATOM 680 N N . GLU A 1 88 ? 12.123 9.292 -2.120 1.00 97.12 88 GLU A N 1
ATOM 681 C CA . GLU A 1 88 ? 11.272 9.886 -1.091 1.00 97.12 88 GLU A CA 1
ATOM 682 C C . GLU A 1 88 ? 9.837 9.407 -1.289 1.00 97.12 88 GLU A C 1
ATOM 684 O O . GLU A 1 88 ? 9.406 9.195 -2.427 1.00 97.12 88 GLU A O 1
ATOM 689 N N . PHE A 1 89 ? 9.117 9.238 -0.180 1.00 98.25 89 PHE A N 1
ATOM 690 C CA . PHE A 1 89 ? 7.725 8.811 -0.186 1.00 98.25 89 PHE A CA 1
ATOM 691 C C . PHE A 1 89 ? 6.814 9.933 0.319 1.00 98.25 89 PHE A C 1
ATOM 693 O O . PHE A 1 89 ? 7.133 10.632 1.282 1.00 98.25 89 PHE A O 1
ATOM 700 N N . THR A 1 90 ? 5.649 10.057 -0.300 1.00 98.38 90 THR A N 1
ATOM 701 C CA . THR A 1 90 ? 4.519 10.839 0.202 1.00 98.38 90 THR A CA 1
ATOM 702 C C . THR A 1 90 ? 3.380 9.869 0.469 1.00 98.38 90 THR A C 1
ATOM 704 O O . THR A 1 90 ? 3.080 9.016 -0.369 1.00 98.38 90 THR A O 1
ATOM 707 N N . VAL A 1 91 ? 2.768 9.974 1.644 1.00 98.56 91 VAL A N 1
ATOM 708 C CA . VAL A 1 91 ? 1.665 9.106 2.061 1.00 98.56 91 VAL A CA 1
ATOM 709 C C . VAL A 1 91 ? 0.417 9.959 2.208 1.00 98.56 91 VAL A C 1
ATOM 711 O O . VAL A 1 91 ? 0.432 10.948 2.939 1.00 98.56 91 VAL A O 1
ATOM 714 N N . LEU A 1 92 ? -0.647 9.581 1.505 1.00 98.62 92 LEU A N 1
ATOM 715 C CA . LEU A 1 92 ? -1.922 10.288 1.499 1.00 98.62 92 LEU A CA 1
ATOM 716 C C . LEU A 1 92 ? -3.008 9.376 2.073 1.00 98.62 92 LEU A C 1
ATOM 718 O O . LEU A 1 92 ? -3.199 8.264 1.579 1.00 98.62 92 LEU A O 1
ATOM 722 N N . LEU A 1 93 ? -3.739 9.852 3.077 1.00 98.56 93 LEU A N 1
ATOM 723 C CA . LEU A 1 93 ? -4.976 9.238 3.552 1.00 98.56 93 LEU A CA 1
ATOM 724 C C . LEU A 1 93 ? -6.140 10.101 3.063 1.00 98.56 93 LEU A C 1
ATOM 726 O O . LEU A 1 93 ? -6.191 11.290 3.349 1.00 98.56 93 LEU A O 1
ATOM 730 N N . ASP A 1 94 ? -7.040 9.518 2.277 1.00 98.25 94 ASP A N 1
ATOM 731 C CA . ASP A 1 94 ? -8.182 10.218 1.668 1.00 98.25 94 ASP A CA 1
ATOM 732 C C . ASP A 1 94 ? -7.793 11.483 0.873 1.00 98.25 94 ASP A C 1
ATOM 734 O O . ASP A 1 94 ? -8.534 12.462 0.806 1.00 98.25 94 ASP A O 1
ATOM 738 N N . ASN A 1 95 ? -6.646 11.415 0.185 1.00 97.75 95 ASN A N 1
ATOM 739 C CA . ASN A 1 95 ? -6.003 12.503 -0.571 1.00 97.75 95 ASN A CA 1
ATOM 740 C C . ASN A 1 95 ? -5.390 13.629 0.283 1.00 97.75 95 ASN A C 1
ATOM 742 O O . ASN A 1 95 ? -4.931 14.622 -0.281 1.00 97.75 95 ASN A O 1
ATOM 746 N N . GLU A 1 96 ? -5.333 13.481 1.606 1.00 97.88 96 GLU A N 1
ATOM 747 C CA . GLU A 1 96 ? -4.623 14.398 2.499 1.00 97.88 96 GLU A CA 1
ATOM 748 C C . GLU A 1 96 ? -3.295 13.792 2.958 1.00 97.88 96 GLU A C 1
ATOM 750 O O . GLU A 1 96 ? -3.215 12.615 3.307 1.00 97.88 96 GLU A O 1
ATOM 755 N N . GLU A 1 97 ? -2.226 14.589 2.954 1.00 98.00 97 GLU A N 1
ATOM 756 C CA . GLU A 1 97 ? -0.902 14.130 3.377 1.00 98.00 97 GLU A CA 1
ATOM 757 C C . GLU A 1 97 ? -0.879 13.797 4.870 1.00 98.00 97 GLU A C 1
ATOM 759 O O . GLU A 1 97 ? -1.364 14.560 5.705 1.00 98.00 97 GLU A O 1
ATOM 764 N N . THR A 1 98 ? -0.288 12.651 5.208 1.00 95.56 98 THR A N 1
ATOM 765 C CA . THR A 1 98 ? -0.213 12.161 6.583 1.00 95.56 98 THR A CA 1
ATOM 766 C C . THR A 1 98 ? 1.197 11.728 6.965 1.00 95.56 98 THR A C 1
ATOM 768 O O . THR A 1 98 ? 2.023 11.346 6.132 1.00 95.56 98 THR A O 1
ATOM 771 N N . SER A 1 99 ? 1.486 11.786 8.264 1.00 95.44 99 SER A N 1
ATOM 772 C CA . SER A 1 99 ? 2.781 11.393 8.805 1.00 95.44 99 SER A CA 1
ATOM 773 C C . SER A 1 99 ? 2.963 9.878 8.779 1.00 95.44 99 SER A C 1
ATOM 775 O O . SER A 1 99 ? 2.060 9.120 9.136 1.00 95.44 99 SER A O 1
ATOM 777 N N . TYR A 1 100 ? 4.174 9.437 8.460 1.00 97.44 100 TYR A N 1
ATOM 778 C CA . TYR A 1 100 ? 4.566 8.035 8.492 1.00 97.44 100 TYR A CA 1
ATOM 779 C C . TYR A 1 100 ? 5.995 7.892 9.024 1.00 97.44 100 TYR A C 1
ATOM 781 O O . TYR A 1 100 ? 6.790 8.834 9.006 1.00 97.44 100 TYR A O 1
ATOM 789 N N . LYS A 1 101 ? 6.335 6.697 9.505 1.00 97.81 101 LYS A N 1
ATOM 790 C CA . LYS A 1 101 ? 7.705 6.306 9.843 1.00 97.81 101 LYS A CA 1
ATOM 791 C C . LYS A 1 101 ? 8.277 5.486 8.691 1.00 97.81 101 LYS A C 1
ATOM 793 O O . LYS A 1 101 ? 7.643 4.536 8.235 1.00 97.81 101 LYS A O 1
ATOM 798 N N . LEU A 1 102 ? 9.484 5.835 8.251 1.00 97.25 102 LEU A N 1
ATOM 799 C CA . LEU A 1 102 ? 10.216 5.095 7.227 1.00 97.25 102 LEU A CA 1
ATOM 800 C C . LEU A 1 102 ? 11.374 4.325 7.859 1.00 97.25 102 LEU A C 1
ATOM 802 O O . LEU A 1 102 ? 12.248 4.910 8.495 1.00 97.25 102 LEU A O 1
ATOM 806 N N . SER A 1 103 ? 11.407 3.021 7.620 1.00 96.25 103 SER A N 1
ATOM 807 C CA . SER A 1 103 ? 12.594 2.188 7.797 1.00 96.25 103 SER A CA 1
ATOM 808 C C . SER A 1 103 ? 12.981 1.611 6.442 1.00 96.25 103 SER A C 1
ATOM 810 O O . SER A 1 103 ? 12.130 1.361 5.592 1.00 96.25 103 SER A O 1
ATOM 812 N N . SER A 1 104 ? 14.269 1.455 6.164 1.00 92.38 104 SER A N 1
ATOM 813 C CA . SER A 1 104 ? 14.725 0.996 4.850 1.00 92.38 104 SER A CA 1
ATOM 814 C C . SER A 1 104 ? 15.937 0.093 4.967 1.00 92.38 104 SER A C 1
ATOM 816 O O . SER A 1 104 ? 16.812 0.287 5.808 1.00 92.38 104 SER A O 1
ATOM 818 N N . THR A 1 105 ? 15.995 -0.890 4.077 1.00 94.88 105 THR A N 1
ATOM 819 C CA . THR A 1 105 ? 17.158 -1.748 3.855 1.00 94.88 105 THR A CA 1
ATOM 820 C C . THR A 1 105 ? 17.702 -1.518 2.445 1.00 94.88 105 THR A C 1
ATOM 822 O O . THR A 1 105 ? 17.204 -0.680 1.689 1.00 94.88 105 THR A O 1
ATOM 825 N N . ALA A 1 106 ? 18.715 -2.291 2.052 1.00 94.81 106 ALA A N 1
ATOM 826 C CA . ALA A 1 106 ? 19.196 -2.290 0.674 1.00 94.81 106 ALA A CA 1
ATOM 827 C C . ALA A 1 106 ? 18.134 -2.759 -0.342 1.00 94.81 106 ALA A C 1
ATOM 829 O O . ALA A 1 106 ? 18.231 -2.402 -1.507 1.00 94.81 106 ALA A O 1
ATOM 830 N N . LYS A 1 107 ? 17.137 -3.554 0.079 1.00 95.44 107 LYS A N 1
ATOM 831 C CA . LYS A 1 107 ? 16.165 -4.199 -0.827 1.00 95.44 107 LYS A CA 1
ATOM 832 C C . LYS A 1 107 ? 14.726 -3.734 -0.640 1.00 95.44 107 LYS A C 1
ATOM 834 O O . LYS A 1 107 ? 13.919 -3.879 -1.551 1.00 95.44 107 LYS A O 1
ATOM 839 N N . THR A 1 108 ? 14.379 -3.226 0.539 1.00 96.94 108 THR A N 1
ATOM 840 C CA . THR A 1 108 ? 12.986 -2.940 0.904 1.00 96.94 108 THR A CA 1
ATOM 841 C C . THR A 1 108 ? 12.861 -1.612 1.626 1.00 96.94 108 THR A C 1
ATOM 843 O O . THR A 1 108 ? 13.685 -1.295 2.486 1.00 96.94 108 THR A O 1
ATOM 846 N N . SER A 1 109 ? 11.791 -0.891 1.330 1.00 98.00 109 SER A N 1
ATOM 847 C CA . SER A 1 109 ? 11.285 0.213 2.140 1.00 98.00 109 SER A CA 1
ATOM 848 C C . SER A 1 109 ? 10.120 -0.299 2.979 1.00 98.00 109 SER A C 1
ATOM 850 O O . SER A 1 109 ? 9.297 -1.078 2.498 1.00 98.00 109 SER A O 1
ATOM 852 N N . VAL A 1 110 ? 10.082 0.093 4.246 1.00 98.06 110 VAL A N 1
ATOM 853 C CA . VAL A 1 110 ? 9.046 -0.269 5.211 1.00 98.06 110 VAL A CA 1
ATOM 854 C C . VAL A 1 110 ? 8.415 1.019 5.715 1.00 98.06 110 VAL A C 1
ATOM 856 O O . VAL A 1 110 ? 9.077 1.818 6.379 1.00 98.06 110 VAL A O 1
ATOM 859 N N . ILE A 1 111 ? 7.151 1.224 5.366 1.00 98.12 111 ILE A N 1
ATOM 860 C CA . ILE A 1 111 ? 6.353 2.378 5.779 1.00 98.12 111 ILE A CA 1
ATOM 861 C C . ILE A 1 111 ? 5.441 1.928 6.909 1.00 98.12 111 ILE A C 1
ATOM 863 O O . ILE A 1 111 ? 4.614 1.043 6.708 1.00 98.12 111 ILE A O 1
ATOM 867 N N . SER A 1 112 ? 5.575 2.539 8.080 1.00 97.38 112 SER A N 1
ATOM 868 C CA . SER A 1 112 ? 4.703 2.296 9.229 1.00 97.38 112 SER A CA 1
ATOM 869 C C . SER A 1 112 ? 3.889 3.546 9.527 1.00 97.38 112 SER A C 1
ATOM 871 O O . SER A 1 112 ? 4.440 4.646 9.588 1.00 97.38 112 SER A O 1
ATOM 873 N N . MET A 1 113 ? 2.589 3.397 9.750 1.00 95.56 113 MET A N 1
ATOM 874 C CA . MET A 1 113 ? 1.708 4.524 10.054 1.00 95.56 113 MET A CA 1
ATOM 875 C C . MET A 1 113 ? 0.623 4.140 11.058 1.00 95.56 113 MET A C 1
ATOM 877 O O . MET A 1 113 ? 0.259 2.969 11.191 1.00 95.56 113 MET A O 1
ATOM 881 N N . MET A 1 114 ? 0.111 5.160 11.740 1.00 95.75 114 MET A N 1
ATOM 882 C CA . MET A 1 114 ? -1.023 5.075 12.649 1.00 95.75 114 MET A CA 1
ATOM 883 C C . MET A 1 114 ? -1.969 6.237 12.351 1.00 95.75 114 MET A C 1
ATOM 885 O O . MET A 1 114 ? -1.502 7.363 12.180 1.00 95.75 114 MET A O 1
ATOM 889 N N . PHE A 1 115 ? -3.271 5.971 12.286 1.00 96.88 115 PHE A N 1
ATOM 890 C CA . PHE A 1 115 ? -4.287 6.996 12.058 1.00 96.88 115 PHE A CA 1
ATOM 891 C C . PHE A 1 115 ? -5.609 6.660 12.760 1.00 96.88 115 PHE A C 1
ATOM 893 O O . PHE A 1 115 ? -5.881 5.510 13.110 1.00 96.88 115 PHE A O 1
ATOM 900 N N . ASP A 1 116 ? -6.436 7.683 12.940 1.00 96.44 116 ASP A N 1
ATOM 901 C CA . ASP A 1 116 ? -7.773 7.580 13.522 1.00 96.44 116 ASP A CA 1
ATOM 902 C C . ASP A 1 116 ? -8.832 7.671 12.415 1.00 96.44 116 ASP A C 1
ATOM 904 O O . ASP A 1 116 ? -8.591 8.254 11.358 1.00 96.44 116 ASP A O 1
ATOM 908 N N . GLY A 1 117 ? -10.012 7.110 12.666 1.00 96.00 117 GLY A N 1
ATOM 909 C CA . GLY A 1 117 ? -11.133 7.119 11.731 1.00 96.00 117 GLY A CA 1
ATOM 910 C C . GLY A 1 117 ? -11.617 5.724 11.351 1.00 96.00 117 GLY A C 1
ATOM 911 O O . GLY A 1 117 ? -10.836 4.812 11.068 1.00 96.00 117 GLY A O 1
ATOM 912 N N . LYS A 1 118 ? -12.942 5.575 11.346 1.00 96.88 118 LYS A N 1
ATOM 913 C CA . LYS A 1 118 ? -13.642 4.347 10.985 1.00 96.88 118 LYS A CA 1
ATOM 914 C C . LYS A 1 118 ? -14.263 4.448 9.594 1.00 96.88 118 LYS A C 1
ATOM 916 O O . LYS A 1 118 ? -14.838 5.474 9.233 1.00 96.88 118 LYS A O 1
ATOM 921 N N . GLY A 1 119 ? -14.295 3.323 8.886 1.00 98.00 119 GLY A N 1
ATOM 922 C CA . GLY A 1 119 ? -15.017 3.169 7.631 1.00 98.00 119 GLY A CA 1
ATOM 923 C C . GLY A 1 119 ? -14.079 2.945 6.457 1.00 98.00 119 GLY A C 1
ATOM 924 O O . GLY A 1 119 ? -13.019 2.344 6.596 1.00 98.00 119 GLY A O 1
ATOM 925 N N . LYS A 1 120 ? -14.515 3.358 5.266 1.00 98.56 120 LYS A N 1
ATOM 926 C CA . LYS A 1 120 ? -13.760 3.152 4.029 1.00 98.56 120 LYS A CA 1
ATOM 927 C C . LYS A 1 120 ? -12.840 4.331 3.778 1.00 98.56 120 LYS A C 1
ATOM 929 O O . LYS A 1 120 ? -13.317 5.460 3.744 1.00 98.56 120 LYS A O 1
ATOM 934 N N . HIS A 1 121 ? -11.576 4.030 3.519 1.00 98.50 121 HIS A N 1
ATOM 935 C CA . HIS A 1 121 ? -10.547 5.018 3.228 1.00 98.50 121 HIS A CA 1
ATOM 936 C C . HIS A 1 121 ? -9.732 4.609 2.001 1.00 98.50 121 HIS A C 1
ATOM 938 O O . HIS A 1 121 ? -9.670 3.426 1.631 1.00 98.50 121 HIS A O 1
ATOM 944 N N . THR A 1 122 ? -9.073 5.586 1.388 1.00 98.56 122 THR A N 1
ATOM 945 C CA . THR A 1 122 ? -8.026 5.348 0.391 1.00 98.56 122 THR A CA 1
ATOM 946 C C . THR A 1 122 ? -6.674 5.736 0.959 1.00 98.56 122 THR A C 1
ATOM 948 O O . THR A 1 122 ? -6.511 6.851 1.447 1.00 98.56 122 THR A O 1
ATOM 951 N N . LEU A 1 123 ? -5.709 4.830 0.863 1.00 98.62 123 LEU A N 1
ATOM 952 C CA . LEU A 1 123 ? -4.332 5.059 1.271 1.00 98.62 123 LEU A CA 1
ATOM 953 C C . LEU A 1 123 ? -3.432 5.007 0.038 1.00 98.62 123 LEU A C 1
ATOM 955 O O . LEU A 1 123 ? -3.282 3.943 -0.566 1.00 98.62 123 LEU A O 1
ATOM 959 N N . ASP A 1 124 ? -2.824 6.135 -0.311 1.00 98.75 124 ASP A N 1
ATOM 960 C CA . ASP A 1 124 ? -1.942 6.249 -1.468 1.00 98.75 124 ASP A CA 1
ATOM 961 C C . ASP A 1 124 ? -0.491 6.449 -1.006 1.00 98.75 124 ASP A C 1
ATOM 963 O O . ASP A 1 124 ? -0.192 7.295 -0.164 1.00 98.75 124 ASP A O 1
ATOM 967 N N . ILE A 1 125 ? 0.420 5.651 -1.562 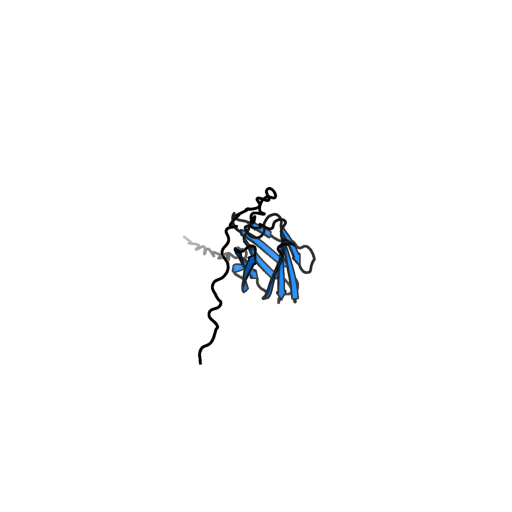1.00 98.62 125 ILE A N 1
ATOM 968 C CA . ILE A 1 125 ? 1.866 5.731 -1.346 1.00 98.62 125 ILE A CA 1
ATOM 969 C C . ILE A 1 125 ? 2.503 6.155 -2.661 1.00 98.62 125 ILE A C 1
ATOM 971 O O . ILE A 1 125 ? 2.561 5.361 -3.600 1.00 98.62 125 ILE A O 1
ATOM 975 N N . VAL A 1 126 ? 2.992 7.387 -2.723 1.00 98.62 126 VAL A N 1
ATOM 976 C CA . VAL A 1 126 ? 3.632 7.967 -3.908 1.00 98.62 126 VAL A CA 1
ATOM 977 C C . VAL A 1 126 ? 5.136 8.007 -3.687 1.00 98.62 126 VAL A C 1
ATOM 979 O O . VAL A 1 126 ? 5.592 8.475 -2.648 1.00 98.62 126 VAL A O 1
ATOM 982 N N . ALA A 1 127 ? 5.914 7.526 -4.652 1.00 98.25 127 ALA A N 1
ATOM 983 C CA . ALA A 1 127 ? 7.372 7.548 -4.603 1.00 98.25 127 ALA A CA 1
ATOM 984 C C . ALA A 1 127 ? 7.961 8.499 -5.650 1.00 98.25 127 ALA A C 1
ATOM 986 O O . ALA A 1 127 ? 7.391 8.714 -6.721 1.00 98.25 127 ALA A O 1
ATOM 987 N N . THR A 1 128 ? 9.161 9.024 -5.407 1.00 97.69 128 THR A N 1
ATOM 988 C CA . THR A 1 128 ? 9.826 9.878 -6.406 1.00 97.69 128 THR A CA 1
ATOM 989 C C . THR A 1 128 ? 10.458 9.089 -7.554 1.00 97.69 128 THR A C 1
ATOM 991 O O . THR A 1 128 ? 10.635 9.634 -8.655 1.00 97.69 128 THR A O 1
ATOM 994 N N . LYS A 1 129 ? 10.754 7.796 -7.363 1.00 96.75 129 LYS A N 1
ATOM 995 C CA . LYS A 1 129 ? 11.367 6.928 -8.379 1.00 96.75 129 LYS A CA 1
ATOM 996 C C . LYS A 1 129 ? 10.562 5.655 -8.600 1.00 96.75 129 LYS A C 1
ATOM 998 O O . LYS A 1 129 ? 10.154 4.994 -7.654 1.00 96.75 129 LYS A O 1
ATOM 1003 N N . TYR A 1 130 ? 10.431 5.295 -9.869 1.00 95.62 130 TYR A N 1
ATOM 1004 C CA . TYR A 1 130 ? 10.023 3.980 -10.342 1.00 95.62 130 TYR A CA 1
ATOM 1005 C C .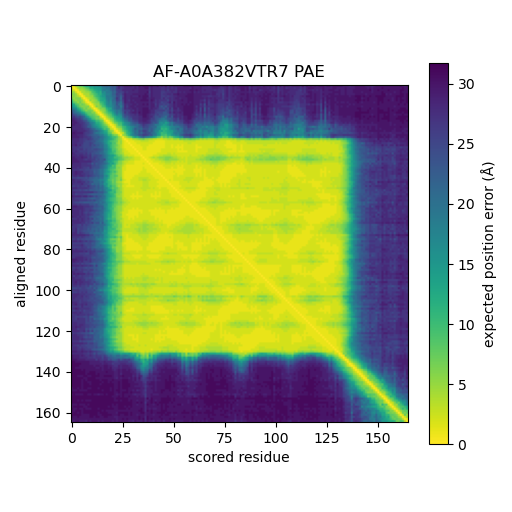 TYR A 1 130 ? 11.200 3.411 -11.135 1.00 95.62 130 TYR A C 1
ATOM 1007 O O . TYR A 1 130 ? 11.787 4.124 -11.953 1.00 95.62 130 TYR A O 1
ATOM 1015 N N . LEU A 1 131 ? 11.619 2.187 -10.821 1.00 92.56 131 LEU A N 1
ATOM 1016 C CA . LEU A 1 131 ? 12.801 1.577 -11.419 1.00 92.56 131 LEU A CA 1
ATOM 1017 C C . LEU A 1 131 ? 12.366 0.709 -12.590 1.00 92.56 131 LEU A C 1
ATOM 1019 O O . LEU A 1 131 ? 12.142 -0.486 -12.426 1.00 92.56 131 LEU A O 1
ATOM 1023 N N . GLU A 1 132 ? 12.252 1.321 -13.763 1.00 84.19 132 GLU A N 1
ATOM 1024 C CA . GLU A 1 132 ? 11.983 0.619 -15.018 1.00 84.19 132 GLU A CA 1
ATOM 1025 C C . GLU A 1 132 ? 13.138 -0.314 -15.392 1.00 84.19 132 GLU A C 1
ATOM 1027 O O . GLU A 1 132 ? 14.309 -0.034 -15.109 1.00 84.19 132 GLU A O 1
ATOM 1032 N N . ILE A 1 133 ? 12.832 -1.405 -16.099 1.00 75.69 133 ILE A N 1
ATOM 1033 C CA . ILE A 1 133 ? 13.880 -2.024 -16.912 1.00 75.69 133 ILE A CA 1
ATOM 1034 C C . ILE A 1 133 ? 14.161 -1.043 -18.041 1.00 75.69 133 ILE A C 1
ATOM 1036 O O . ILE A 1 133 ? 13.255 -0.693 -18.797 1.00 75.69 133 ILE A O 1
ATOM 1040 N N . ALA A 1 134 ? 15.422 -0.636 -18.189 1.00 61.00 134 ALA A N 1
ATOM 1041 C CA . ALA A 1 134 ? 15.891 -0.067 -19.438 1.00 61.00 134 ALA A CA 1
ATOM 1042 C C . ALA A 1 134 ? 15.756 -1.155 -20.512 1.00 61.00 134 ALA A C 1
ATOM 1044 O O . ALA A 1 134 ? 16.702 -1.882 -20.804 1.00 61.00 134 ALA A O 1
ATOM 1045 N N . SER A 1 135 ? 14.553 -1.321 -21.065 1.00 51.84 135 SER A N 1
ATOM 1046 C CA . SER A 1 135 ? 14.401 -1.965 -22.355 1.00 51.84 135 SER A CA 1
ATOM 1047 C C . SER A 1 135 ? 15.315 -1.161 -23.253 1.00 51.84 135 SER A C 1
ATOM 1049 O O . SER A 1 135 ? 15.165 0.062 -23.318 1.00 51.84 135 SER A O 1
ATOM 1051 N N . GLU A 1 136 ? 16.304 -1.812 -23.859 1.00 46.38 136 GLU A N 1
ATOM 1052 C CA . GLU A 1 136 ? 17.115 -1.192 -24.890 1.00 46.38 136 GLU A CA 1
ATOM 1053 C C . GLU A 1 136 ? 16.136 -0.572 -25.890 1.00 46.38 136 GLU A C 1
ATOM 1055 O O . GLU A 1 136 ? 15.541 -1.253 -26.723 1.00 46.38 136 GLU A O 1
ATOM 1060 N N . LYS A 1 137 ? 15.895 0.738 -25.771 1.00 44.25 137 LYS A N 1
ATOM 1061 C CA . LYS A 1 137 ? 15.449 1.526 -26.905 1.00 44.25 137 LYS A CA 1
ATOM 1062 C C . LYS A 1 137 ? 16.537 1.229 -27.923 1.00 44.25 137 LYS A C 1
ATOM 1064 O O . LYS A 1 137 ? 17.687 1.544 -27.605 1.00 44.25 137 LYS A O 1
ATOM 1069 N N . PRO A 1 138 ? 16.239 0.604 -29.077 1.00 44.72 138 PRO A N 1
ATOM 1070 C CA . PRO A 1 138 ? 17.253 0.467 -30.100 1.00 44.72 138 PRO A CA 1
ATOM 1071 C C . PRO A 1 138 ? 17.740 1.887 -30.346 1.00 44.72 138 PRO A C 1
ATOM 1073 O O . PRO A 1 138 ? 16.949 2.775 -30.681 1.00 44.72 138 PRO A O 1
ATOM 1076 N N . SER A 1 139 ? 19.003 2.130 -30.003 1.00 48.00 139 SER A N 1
ATOM 1077 C CA . SER A 1 139 ? 19.629 3.432 -30.121 1.00 48.00 139 SER A CA 1
ATOM 1078 C C . SER A 1 139 ? 19.335 3.937 -31.525 1.00 48.00 139 SER A C 1
ATOM 1080 O O . SER A 1 139 ? 19.670 3.267 -32.503 1.00 48.00 139 SER A O 1
ATOM 1082 N N . GLY A 1 140 ? 18.649 5.074 -31.627 1.00 54.12 140 GLY A N 1
ATOM 1083 C CA . GLY A 1 140 ? 18.404 5.709 -32.909 1.00 54.12 140 GLY A CA 1
ATOM 1084 C C . GLY A 1 140 ? 19.737 5.921 -33.618 1.00 54.12 140 GLY A C 1
ATOM 1085 O O . GLY A 1 140 ? 20.596 6.639 -33.114 1.00 54.12 140 GLY A O 1
ATOM 1086 N N . GLY A 1 141 ? 19.909 5.272 -34.767 1.00 54.25 141 GLY A N 1
ATOM 1087 C CA . GLY A 1 141 ? 21.099 5.434 -35.591 1.00 54.25 141 GLY A CA 1
ATOM 1088 C C . GLY A 1 141 ? 21.403 4.206 -36.435 1.00 54.25 141 GLY A C 1
ATOM 1089 O O . GLY A 1 141 ? 22.192 3.363 -36.033 1.00 54.25 141 GLY A O 1
ATOM 1090 N N . GLY A 1 142 ? 20.812 4.140 -37.629 1.00 53.16 142 GLY A N 1
ATOM 1091 C CA . GLY A 1 142 ? 21.262 3.229 -38.682 1.00 53.16 142 GLY A CA 1
ATOM 1092 C C . GLY A 1 142 ? 20.147 2.399 -39.294 1.00 53.16 142 GLY A C 1
ATOM 1093 O O . GLY A 1 142 ? 19.978 1.228 -38.977 1.00 53.16 142 GLY A O 1
ATOM 1094 N N . CYS A 1 143 ? 19.423 2.993 -40.239 1.00 62.91 143 CYS A N 1
ATOM 1095 C CA . CYS A 1 143 ? 18.761 2.219 -41.278 1.00 62.91 143 CYS A CA 1
ATOM 1096 C C . CYS A 1 143 ? 19.853 1.484 -42.072 1.00 62.91 143 CYS A C 1
ATOM 1098 O O . CYS A 1 143 ? 20.531 2.096 -42.895 1.00 62.91 143 CYS A O 1
ATOM 1100 N N . LEU A 1 144 ? 20.058 0.195 -41.807 1.00 58.12 144 LEU A N 1
ATOM 1101 C CA . LEU A 1 144 ? 20.748 -0.688 -42.738 1.00 58.12 144 LEU A CA 1
ATOM 1102 C C . LEU A 1 144 ? 19.674 -1.500 -43.452 1.00 58.12 144 LEU A C 1
ATOM 1104 O O . LEU A 1 144 ? 19.167 -2.497 -42.946 1.00 58.12 144 LEU A O 1
ATOM 1108 N N . ILE A 1 145 ? 19.298 -1.011 -44.631 1.00 60.06 145 ILE A N 1
ATOM 1109 C CA . ILE A 1 145 ? 18.524 -1.770 -45.605 1.00 60.06 145 ILE A CA 1
ATOM 1110 C C . ILE A 1 145 ? 19.346 -3.014 -45.952 1.00 60.06 145 ILE A C 1
ATOM 1112 O O . ILE A 1 145 ? 20.379 -2.925 -46.616 1.00 60.06 145 ILE A O 1
ATOM 1116 N N . ALA A 1 146 ? 18.890 -4.181 -45.509 1.00 59.31 146 ALA A N 1
ATOM 1117 C CA . ALA A 1 146 ? 19.364 -5.443 -46.044 1.00 59.31 146 ALA A CA 1
ATOM 1118 C C . ALA A 1 146 ? 18.830 -5.579 -47.479 1.00 59.31 146 ALA A C 1
ATOM 1120 O O . ALA A 1 146 ? 17.676 -5.945 -47.686 1.00 59.31 146 ALA A O 1
ATOM 1121 N N . THR A 1 147 ? 19.654 -5.262 -48.481 1.00 61.16 147 THR A N 1
ATOM 1122 C CA . THR A 1 147 ? 19.366 -5.638 -49.870 1.00 61.16 147 THR A CA 1
ATOM 1123 C C . THR A 1 147 ? 19.873 -7.062 -50.091 1.00 61.16 147 THR A C 1
ATOM 1125 O O . THR A 1 147 ? 21.025 -7.306 -50.439 1.00 61.16 147 THR A O 1
ATOM 1128 N N . ALA A 1 148 ? 19.024 -8.047 -49.808 1.00 61.28 148 ALA A N 1
ATOM 1129 C CA . ALA A 1 148 ? 19.235 -9.387 -50.334 1.00 61.28 148 ALA A CA 1
ATOM 1130 C C . ALA A 1 148 ? 18.656 -9.408 -51.752 1.00 61.28 148 ALA A C 1
ATOM 1132 O O . ALA A 1 148 ? 17.469 -9.653 -51.955 1.00 61.28 148 ALA A O 1
ATOM 1133 N N . ALA A 1 149 ? 19.494 -9.112 -52.743 1.00 57.59 149 ALA A N 1
ATOM 1134 C CA . ALA A 1 149 ? 19.171 -9.375 -54.136 1.00 57.59 149 ALA A CA 1
ATOM 1135 C C . ALA A 1 149 ? 19.192 -10.896 -54.369 1.00 57.59 149 ALA A C 1
ATOM 1137 O O . ALA A 1 149 ? 20.204 -11.451 -54.785 1.00 57.59 149 ALA A O 1
ATOM 1138 N N . PHE A 1 150 ? 18.078 -11.580 -54.102 1.00 52.75 150 PHE A N 1
ATOM 1139 C CA . PHE A 1 150 ? 17.806 -12.895 -54.687 1.00 52.75 150 PHE A CA 1
ATOM 1140 C C . PHE A 1 150 ? 16.847 -12.713 -55.864 1.00 52.75 150 PHE A C 1
ATOM 1142 O O . PHE A 1 150 ? 15.672 -13.063 -55.825 1.00 52.75 150 PHE A O 1
ATOM 1149 N N . GLY A 1 151 ? 17.368 -12.062 -56.902 1.00 59.34 151 GLY A N 1
ATOM 1150 C CA . GLY A 1 151 ? 16.773 -12.004 -58.228 1.00 59.34 151 GLY A CA 1
ATOM 1151 C C . GLY A 1 151 ? 17.503 -12.988 -59.129 1.00 59.34 151 GLY A C 1
ATOM 1152 O O . GLY A 1 151 ? 18.431 -12.620 -59.841 1.00 59.34 151 GLY A O 1
ATOM 1153 N N . SER A 1 152 ? 17.113 -14.253 -59.081 1.00 49.44 152 SER A N 1
ATOM 1154 C CA . SER A 1 152 ? 17.320 -15.176 -60.192 1.00 49.44 152 SER A CA 1
ATOM 1155 C C . SER A 1 152 ? 16.053 -15.999 -60.309 1.00 49.44 152 SER A C 1
ATOM 1157 O O . SER A 1 152 ? 15.807 -16.927 -59.547 1.00 49.44 152 SER A O 1
ATOM 1159 N N . GLU A 1 153 ? 15.186 -15.490 -61.180 1.00 61.12 153 GLU A N 1
ATOM 1160 C CA . GLU A 1 153 ? 14.433 -16.262 -62.159 1.00 61.12 153 GLU A CA 1
ATOM 1161 C C . GLU A 1 153 ? 14.423 -17.775 -61.908 1.00 61.12 153 GLU A C 1
ATOM 1163 O O . GLU A 1 153 ? 15.427 -18.447 -62.109 1.00 61.12 153 GLU A O 1
ATOM 1168 N N . ILE A 1 154 ? 13.269 -18.304 -61.503 1.00 57.59 154 ILE A N 1
ATOM 1169 C CA . ILE A 1 154 ? 12.531 -19.339 -62.242 1.00 57.59 154 ILE A CA 1
ATOM 1170 C C . ILE A 1 154 ? 11.161 -19.489 -61.560 1.00 57.59 154 ILE A C 1
ATOM 1172 O O . ILE A 1 154 ? 11.001 -20.079 -60.495 1.00 57.59 154 ILE A O 1
ATOM 1176 N N . ALA A 1 155 ? 10.149 -18.930 -62.209 1.00 61.62 155 ALA A N 1
ATOM 1177 C CA . ALA A 1 155 ? 8.794 -19.471 -62.228 1.00 61.62 155 ALA A CA 1
ATOM 1178 C C . ALA A 1 155 ? 8.619 -20.155 -63.604 1.00 61.62 155 ALA A C 1
ATOM 1180 O O . ALA A 1 155 ? 9.385 -19.821 -64.512 1.00 61.62 155 ALA A O 1
ATOM 1181 N N . PRO A 1 156 ? 7.613 -21.007 -63.876 1.00 53.47 156 PRO A N 1
ATOM 1182 C CA . PRO A 1 156 ? 6.674 -21.720 -63.004 1.00 53.47 156 PRO A CA 1
ATOM 1183 C C . PRO A 1 156 ? 6.523 -23.209 -63.419 1.00 53.47 156 PRO A C 1
ATOM 1185 O O . PRO A 1 156 ? 6.351 -23.522 -64.593 1.00 53.47 156 PRO A O 1
ATOM 1188 N N . GLN A 1 157 ? 6.489 -24.160 -62.482 1.00 55.94 157 GLN A N 1
ATOM 1189 C CA . GLN A 1 157 ? 6.086 -25.545 -62.802 1.00 55.94 157 GLN A CA 1
ATOM 1190 C C . GLN A 1 157 ? 5.086 -26.091 -61.787 1.00 55.94 157 GLN A C 1
ATOM 1192 O O . GLN A 1 157 ? 5.316 -27.110 -61.151 1.00 55.94 157 GLN A O 1
ATOM 1197 N N . ILE A 1 158 ? 3.936 -25.428 -61.664 1.00 58.22 158 ILE A N 1
ATOM 1198 C CA . ILE A 1 158 ? 2.708 -26.110 -61.242 1.00 58.22 158 ILE A CA 1
ATOM 1199 C C . ILE A 1 158 ? 1.589 -25.689 -62.195 1.00 58.22 158 ILE A C 1
ATOM 1201 O O . ILE A 1 158 ? 0.804 -24.792 -61.917 1.00 58.22 158 ILE A O 1
ATOM 1205 N N . GLN A 1 159 ? 1.529 -26.362 -63.343 1.00 59.59 159 GLN A N 1
ATOM 1206 C CA . GLN A 1 159 ? 0.300 -26.507 -64.123 1.00 59.59 159 GLN A CA 1
ATOM 1207 C C . GLN A 1 159 ? 0.092 -27.993 -64.434 1.00 59.59 159 GLN A C 1
ATOM 1209 O O . GLN A 1 159 ? -0.073 -28.409 -65.576 1.00 59.59 159 GLN A O 1
ATOM 1214 N N . PHE A 1 160 ? 0.117 -28.815 -63.382 1.00 62.81 160 PHE A N 1
ATOM 1215 C CA . PHE A 1 160 ? -0.319 -30.209 -63.444 1.00 62.81 160 PHE A CA 1
ATOM 1216 C C . PHE A 1 160 ? -1.845 -30.288 -63.342 1.00 62.81 160 PHE A C 1
ATOM 1218 O O . PHE A 1 160 ? -2.387 -30.897 -62.433 1.00 62.81 160 PHE A O 1
ATOM 1225 N N . LEU A 1 161 ? -2.548 -29.646 -64.275 1.00 61.75 161 LEU A N 1
ATOM 1226 C CA . LEU A 1 161 ? -3.966 -29.901 -64.529 1.00 61.75 161 LEU A CA 1
ATOM 1227 C C . LEU A 1 161 ? -4.256 -29.706 -66.025 1.00 61.75 161 LEU A C 1
ATOM 1229 O O . LEU A 1 161 ? -4.724 -28.662 -66.471 1.00 61.75 161 LEU A O 1
ATOM 1233 N N . ARG A 1 162 ? -3.984 -30.7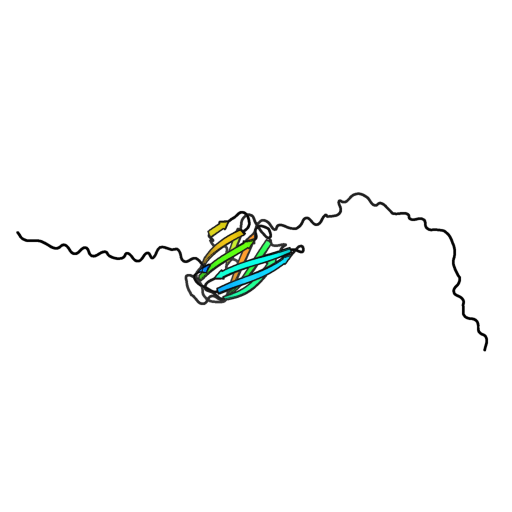57 -66.797 1.00 67.06 162 ARG A N 1
ATOM 1234 C CA . ARG A 1 162 ? -4.856 -31.201 -67.891 1.00 67.06 162 ARG A CA 1
ATOM 1235 C C . ARG A 1 162 ? -4.989 -32.708 -67.728 1.00 67.06 162 ARG A C 1
ATOM 1237 O O . ARG A 1 162 ? -3.987 -33.409 -67.710 1.00 67.06 162 ARG A O 1
ATOM 1244 N N . GLU A 1 163 ? -6.159 -33.148 -67.272 1.00 55.94 163 GLU A N 1
ATOM 1245 C CA . GLU A 1 163 ? -7.112 -33.872 -68.126 1.00 55.94 163 GLU A CA 1
ATOM 1246 C C . GLU A 1 163 ? -6.432 -34.993 -68.907 1.00 55.94 163 GLU A C 1
ATOM 1248 O O . GLU A 1 163 ? -5.745 -34.684 -69.871 1.00 55.94 163 GLU A O 1
ATOM 1253 N N . ILE A 1 164 ? -6.709 -36.256 -68.560 1.00 55.81 164 ILE A N 1
ATOM 1254 C CA . ILE A 1 164 ? -7.359 -37.186 -69.494 1.00 55.81 164 ILE A CA 1
ATOM 1255 C C . ILE A 1 164 ? -8.328 -38.076 -68.696 1.00 55.81 164 ILE A C 1
ATOM 1257 O O . ILE A 1 164 ? -8.001 -38.578 -67.622 1.00 55.81 164 ILE A O 1
ATOM 1261 N N . ARG A 1 165 ? -9.545 -38.144 -69.239 1.00 58.56 165 ARG A N 1
ATOM 1262 C CA . ARG A 1 165 ? -10.696 -38.971 -68.872 1.00 58.56 165 ARG A CA 1
ATOM 1263 C C . ARG A 1 165 ? -10.440 -40.447 -69.172 1.00 58.56 165 ARG A C 1
ATOM 1265 O O . ARG A 1 165 ? -9.805 -40.713 -70.214 1.00 58.56 165 ARG A O 1
#